Protein AF-A0A7J3NLR1-F1 (afdb_monomer_lite)

pLDDT: mean 76.55, std 23.24, range [31.88, 95.5]

Sequence (141 aa):
MERCCFELVAVQTLITGLRTVYVSLKNKSVSRMPQEDQVKDMPSKVYAPLGTRGREAISIRECLKCGGENSVEVVDVSSNDEVSGENILETIDYMVKCSKCEVKYIVRVRSMYLEDKKEENRLVSTVFIVEDNQEYWLGIL

Radius of gyration: 20.39 Å; chains: 1; bounding box: 74×28×36 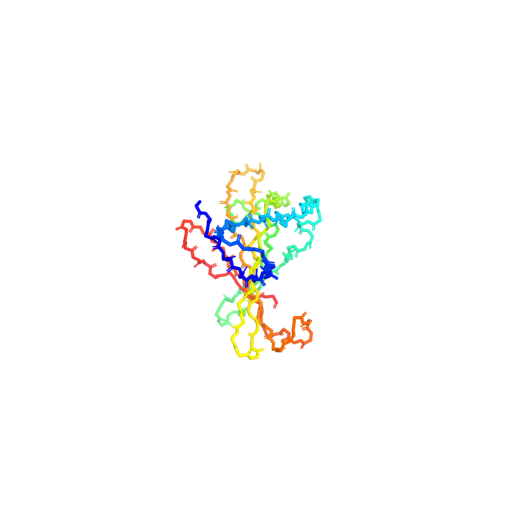Å

Foldseek 3Di:
DDDDDDDDDDDDDDDDDDDDDDDDDDPPDPPPDPQVVVLVVPDQWFWAQPDPVGTDTDGPCADPPPRHHNQKTFPDKDWDWDDDPQKIKIKIWGFIAGNPPRDTKIWIKIWIAGNDPDPVRTPWIWIWIADPNDTHTGHTD

Secondary structure (DSSP, 8-state):
---------------SS-----------------HHHHHHHS-SEEEEE-GGG-EEEEETTS-TTT--TT-EEEEEEEEEEEEETTEEEEEEEEEEEETTT--EEEEEEEEEEESSS-GGGEEEEEEEEEETTEEEEEEE-

Structure (mmCIF, N/CA/C/O backbone):
data_AF-A0A7J3NLR1-F1
#
_entry.id   AF-A0A7J3NLR1-F1
#
loop_
_atom_site.group_PDB
_atom_site.id
_atom_site.type_symbol
_atom_site.label_atom_id
_atom_site.label_alt_id
_atom_site.label_comp_id
_atom_site.label_asym_id
_atom_site.label_entity_id
_atom_site.label_seq_id
_atom_site.pdbx_PDB_ins_code
_atom_site.Cartn_x
_atom_site.Cartn_y
_atom_site.Cartn_z
_atom_site.occupancy
_atom_site.B_iso_or_equiv
_atom_site.auth_seq_id
_atom_site.auth_comp_id
_atom_site.auth_asym_id
_atom_site.auth_atom_id
_atom_site.pdbx_PDB_model_num
ATOM 1 N N . MET A 1 1 ? 13.989 -6.976 14.622 1.00 33.81 1 MET A N 1
ATOM 2 C CA . MET A 1 1 ? 15.076 -7.886 14.195 1.00 33.81 1 MET A CA 1
ATOM 3 C C . MET A 1 1 ? 15.275 -7.644 12.713 1.00 33.81 1 MET A C 1
ATOM 5 O O . MET A 1 1 ? 14.579 -8.244 11.909 1.00 33.81 1 MET A O 1
ATOM 9 N N . GLU A 1 2 ? 16.125 -6.686 12.362 1.00 33.34 2 GLU A N 1
ATOM 10 C CA . GLU A 1 2 ? 16.310 -6.239 10.978 1.00 33.34 2 GLU A CA 1
ATOM 11 C C . GLU A 1 2 ? 17.590 -6.865 10.422 1.00 33.34 2 GLU A C 1
ATOM 13 O O . GLU A 1 2 ? 18.629 -6.876 11.084 1.00 33.34 2 GLU A O 1
ATOM 18 N N . ARG A 1 3 ? 17.487 -7.472 9.236 1.00 36.25 3 ARG A N 1
ATOM 19 C CA . ARG A 1 3 ? 18.615 -8.087 8.534 1.00 36.25 3 ARG A CA 1
ATOM 20 C C . ARG A 1 3 ? 19.313 -7.006 7.710 1.00 36.25 3 ARG A C 1
ATOM 22 O O . ARG A 1 3 ? 18.739 -6.505 6.752 1.00 36.25 3 ARG A O 1
ATOM 29 N N . CYS A 1 4 ? 20.544 -6.665 8.078 1.00 31.88 4 CYS A N 1
ATOM 30 C CA . CYS A 1 4 ? 21.396 -5.763 7.307 1.00 31.88 4 CYS A CA 1
ATOM 31 C C . CYS A 1 4 ? 22.061 -6.516 6.148 1.00 31.88 4 CYS A C 1
ATOM 33 O O . CYS A 1 4 ? 22.758 -7.506 6.373 1.00 31.88 4 CYS A O 1
ATOM 35 N N . CYS A 1 5 ? 21.888 -6.018 4.925 1.00 34.44 5 CYS A N 1
ATOM 36 C CA . CYS A 1 5 ? 22.693 -6.411 3.774 1.00 34.44 5 CYS A CA 1
ATOM 37 C C . CYS A 1 5 ? 23.899 -5.456 3.690 1.00 34.44 5 CYS A C 1
ATOM 39 O O . CYS A 1 5 ? 23.715 -4.240 3.678 1.00 34.44 5 CYS A O 1
ATOM 41 N N . PHE A 1 6 ? 25.125 -5.987 3.705 1.00 34.88 6 PHE A N 1
ATOM 42 C CA . PHE A 1 6 ? 26.368 -5.205 3.674 1.00 34.88 6 PHE A CA 1
ATOM 43 C C . PHE A 1 6 ? 27.065 -5.386 2.323 1.00 34.88 6 PHE A C 1
ATOM 45 O O . PHE A 1 6 ? 27.326 -6.520 1.928 1.00 34.88 6 PHE A O 1
ATOM 52 N N . GLU A 1 7 ? 27.433 -4.291 1.655 1.00 37.00 7 GLU A N 1
ATOM 53 C CA . GLU A 1 7 ? 28.405 -4.324 0.555 1.00 37.00 7 GLU A CA 1
ATOM 54 C C . GLU A 1 7 ? 29.815 -3.984 1.065 1.00 37.00 7 GLU A C 1
ATOM 56 O O . GLU A 1 7 ? 30.014 -3.050 1.846 1.00 37.00 7 GLU A O 1
ATOM 61 N N . LEU A 1 8 ? 30.796 -4.781 0.631 1.00 34.69 8 LEU A N 1
ATOM 62 C CA . LEU A 1 8 ? 32.205 -4.718 1.023 1.00 34.69 8 LEU A CA 1
ATOM 63 C C . LEU A 1 8 ? 33.000 -3.877 0.020 1.00 34.69 8 LEU A C 1
ATOM 65 O O . LEU A 1 8 ? 33.112 -4.252 -1.143 1.00 34.69 8 LEU A O 1
ATOM 69 N N . VAL A 1 9 ? 33.654 -2.809 0.482 1.00 39.31 9 VAL A N 1
ATOM 70 C CA . VAL A 1 9 ? 34.701 -2.128 -0.297 1.00 39.31 9 VAL A CA 1
ATOM 71 C C . VAL A 1 9 ? 36.014 -2.176 0.479 1.00 39.31 9 VAL A C 1
ATOM 73 O O . VAL A 1 9 ? 36.113 -1.670 1.597 1.00 39.31 9 VAL A O 1
ATOM 76 N N . ALA A 1 10 ? 37.027 -2.814 -0.111 1.00 32.69 10 ALA A N 1
ATOM 77 C CA . ALA A 1 10 ? 38.359 -2.943 0.467 1.00 32.69 10 ALA A CA 1
ATOM 78 C C . ALA A 1 10 ? 39.220 -1.718 0.120 1.00 32.69 10 ALA A C 1
ATOM 80 O O . ALA A 1 10 ? 39.431 -1.413 -1.051 1.00 32.69 10 ALA A O 1
ATOM 81 N N . VAL A 1 11 ? 39.759 -1.044 1.139 1.00 37.91 11 VAL A N 1
ATOM 82 C CA . VAL A 1 11 ? 40.788 -0.005 0.980 1.00 37.91 11 VAL A CA 1
ATOM 83 C C . VAL A 1 11 ? 42.116 -0.568 1.477 1.00 37.91 11 VAL A C 1
ATOM 85 O O . VAL A 1 11 ? 42.194 -1.127 2.571 1.00 37.91 11 VAL A O 1
ATOM 88 N N . GLN A 1 12 ? 43.156 -0.454 0.654 1.00 36.34 12 GLN A N 1
ATOM 89 C CA . GLN A 1 12 ? 44.449 -1.094 0.868 1.00 36.34 12 GLN A CA 1
ATOM 90 C C . GLN A 1 12 ? 45.533 -0.029 1.071 1.00 36.34 12 GLN A C 1
ATOM 92 O O . GLN A 1 12 ? 45.810 0.746 0.160 1.00 36.34 12 GLN A O 1
ATOM 97 N N . THR A 1 13 ? 46.187 -0.031 2.237 1.00 35.84 13 THR A N 1
ATOM 98 C CA . THR A 1 13 ? 47.422 0.738 2.462 1.00 35.84 13 THR A CA 1
ATOM 99 C C . THR A 1 13 ? 48.468 -0.143 3.146 1.00 35.84 13 THR A C 1
ATOM 101 O O . THR A 1 13 ? 48.202 -0.783 4.163 1.00 35.84 13 THR A O 1
ATOM 104 N N . LEU A 1 14 ? 49.655 -0.207 2.537 1.00 40.94 14 LEU A N 1
ATOM 105 C CA . LEU A 1 14 ? 50.824 -0.991 2.939 1.00 40.94 14 LEU A CA 1
ATOM 106 C C . LEU A 1 14 ? 51.675 -0.219 3.951 1.00 40.94 14 LEU A C 1
ATOM 108 O O . LEU A 1 14 ? 52.371 0.704 3.545 1.00 40.94 14 LEU A O 1
ATOM 112 N N . ILE A 1 15 ? 51.694 -0.644 5.218 1.00 39.34 15 ILE A N 1
ATOM 113 C CA . ILE A 1 15 ? 52.833 -0.447 6.129 1.00 39.34 15 ILE A CA 1
ATOM 114 C C . ILE A 1 15 ? 52.983 -1.720 6.981 1.00 39.34 15 ILE A C 1
ATOM 116 O O . ILE A 1 15 ? 52.012 -2.365 7.371 1.00 39.34 15 ILE A O 1
ATOM 120 N N . THR A 1 16 ? 54.235 -2.121 7.155 1.00 43.91 16 THR A N 1
ATOM 121 C CA . THR A 1 16 ? 54.773 -3.347 7.750 1.00 43.91 16 THR A CA 1
ATOM 122 C C . THR A 1 16 ? 54.063 -3.863 9.010 1.00 43.91 16 THR A C 1
ATOM 124 O O . THR A 1 16 ? 54.028 -3.188 10.032 1.00 43.91 16 THR A O 1
ATOM 127 N N . GLY A 1 17 ? 53.632 -5.129 8.963 1.00 50.28 17 GLY A N 1
ATOM 128 C CA . GLY A 1 17 ? 53.773 -6.041 10.103 1.00 50.28 17 GLY A CA 1
ATOM 129 C C . GLY A 1 17 ? 52.799 -5.916 11.277 1.00 50.28 17 GLY A C 1
ATOM 130 O O . GLY A 1 17 ? 53.253 -6.049 12.399 1.00 50.28 17 GLY A O 1
ATOM 131 N N . LEU A 1 18 ? 51.502 -5.692 11.048 1.00 39.47 18 LEU A N 1
ATOM 132 C CA . LEU A 1 18 ? 50.363 -6.129 11.890 1.00 39.47 18 LEU A CA 1
ATOM 133 C C . LEU A 1 18 ? 49.093 -5.542 11.256 1.00 39.47 18 LEU A C 1
ATOM 135 O O . LEU A 1 18 ? 48.858 -4.337 11.305 1.00 39.47 18 LEU A O 1
ATOM 139 N N . ARG A 1 19 ? 48.301 -6.374 10.566 1.00 32.34 19 ARG A N 1
ATOM 140 C CA . ARG A 1 19 ? 47.090 -5.920 9.863 1.00 32.34 19 ARG A CA 1
ATOM 141 C C . ARG A 1 19 ? 45.935 -5.768 10.849 1.00 32.34 19 ARG A C 1
ATOM 143 O O . ARG A 1 19 ? 45.156 -6.697 11.034 1.00 32.34 19 ARG A O 1
ATOM 150 N N . THR A 1 20 ? 45.799 -4.588 11.438 1.00 37.38 20 THR A N 1
ATOM 151 C CA . THR A 1 20 ? 44.558 -4.182 12.104 1.00 37.38 20 THR A CA 1
ATOM 152 C C . THR A 1 20 ? 43.655 -3.523 11.063 1.00 37.38 20 THR A C 1
ATOM 154 O O . THR A 1 20 ? 43.941 -2.426 10.589 1.00 37.38 20 THR A O 1
ATOM 157 N N . VAL A 1 21 ? 42.588 -4.215 10.657 1.00 34.44 21 VAL A N 1
ATOM 158 C CA . VAL A 1 21 ? 41.570 -3.675 9.744 1.00 34.44 21 VAL A CA 1
ATOM 159 C C . VAL A 1 21 ? 40.550 -2.906 10.579 1.00 34.44 21 VAL A C 1
ATOM 161 O O . VAL A 1 21 ? 39.801 -3.503 11.347 1.00 34.44 21 VAL A O 1
ATOM 164 N N . TYR A 1 22 ? 40.516 -1.582 10.437 1.00 38.91 22 TYR A N 1
ATOM 165 C CA . TYR A 1 22 ? 39.450 -0.755 10.999 1.00 38.91 22 TYR A CA 1
ATOM 166 C C . TYR A 1 22 ? 38.319 -0.629 9.975 1.00 38.91 22 TYR A C 1
ATOM 168 O O . TYR A 1 22 ? 38.490 -0.019 8.921 1.00 38.91 22 TYR A O 1
ATOM 176 N N . VAL A 1 23 ? 37.156 -1.206 10.284 1.00 32.69 23 VAL A N 1
ATOM 177 C CA . VAL A 1 23 ? 35.925 -1.010 9.507 1.00 32.69 23 VAL A CA 1
ATOM 178 C C . VAL A 1 23 ? 35.248 0.256 10.026 1.00 32.69 23 VAL A C 1
ATOM 180 O O . VAL A 1 23 ? 34.741 0.289 11.144 1.00 32.69 23 VAL A O 1
ATOM 183 N N . SER A 1 24 ? 35.269 1.322 9.228 1.00 33.41 24 SER A N 1
ATOM 184 C CA . SER A 1 24 ? 34.529 2.548 9.528 1.00 33.41 24 SER A CA 1
ATOM 185 C C . SER A 1 24 ? 33.108 2.413 8.979 1.00 33.41 24 SER A C 1
ATOM 187 O O . SER A 1 24 ? 32.879 2.546 7.779 1.00 33.41 24 SER A O 1
ATOM 189 N N . LEU A 1 25 ? 32.152 2.109 9.858 1.00 35.81 25 LEU A N 1
ATOM 190 C CA . LEU A 1 25 ? 30.727 2.101 9.532 1.00 35.81 25 LEU A CA 1
ATOM 191 C C . LEU A 1 25 ? 30.233 3.552 9.475 1.00 35.81 25 LEU A C 1
ATOM 193 O O . LEU A 1 25 ? 29.986 4.177 10.505 1.00 35.81 25 LEU A O 1
ATOM 197 N N . LYS A 1 26 ? 30.107 4.115 8.270 1.00 34.81 26 LYS A N 1
ATOM 198 C CA . LYS A 1 26 ? 29.356 5.360 8.086 1.00 34.81 26 LYS A CA 1
ATOM 199 C C . LYS A 1 26 ? 27.871 5.016 8.022 1.00 34.81 26 LYS A C 1
ATOM 201 O O . LYS A 1 26 ? 27.415 4.425 7.048 1.00 34.81 26 LYS A O 1
ATOM 206 N N . ASN A 1 27 ? 27.122 5.406 9.052 1.00 36.66 27 ASN A N 1
ATOM 207 C CA . ASN A 1 27 ? 25.663 5.360 9.031 1.00 36.66 27 ASN A CA 1
ATOM 208 C C . ASN A 1 27 ? 25.158 6.258 7.894 1.00 36.66 27 ASN A C 1
ATOM 210 O O . ASN A 1 27 ? 25.301 7.480 7.958 1.00 36.66 27 ASN A O 1
ATOM 214 N N . LYS A 1 28 ? 24.566 5.661 6.855 1.00 35.12 28 LYS A N 1
ATOM 215 C CA . LYS A 1 28 ? 23.754 6.399 5.886 1.00 35.12 28 LYS A CA 1
ATOM 216 C C . LYS A 1 28 ? 22.493 6.823 6.633 1.00 35.12 28 LYS A C 1
ATOM 218 O O . LYS A 1 28 ? 21.655 5.994 6.971 1.00 35.12 28 LYS A O 1
ATOM 223 N N . SER A 1 29 ? 22.415 8.098 6.989 1.00 36.94 29 SER A N 1
ATOM 224 C CA . SER A 1 29 ? 21.238 8.677 7.624 1.00 36.94 29 SER A CA 1
ATOM 225 C C . SER A 1 29 ? 20.052 8.529 6.676 1.00 36.94 29 SER A C 1
ATOM 227 O O . SER A 1 29 ? 20.000 9.204 5.648 1.00 36.94 29 SER A O 1
ATOM 229 N N . VAL A 1 30 ? 19.119 7.643 7.021 1.00 42.75 30 VAL A N 1
ATOM 230 C CA . VAL A 1 30 ? 17.762 7.649 6.474 1.00 42.75 30 VAL A CA 1
ATOM 231 C C . VAL A 1 30 ? 17.168 8.997 6.868 1.00 42.75 30 VAL A C 1
ATOM 233 O O . VAL A 1 30 ? 16.886 9.250 8.041 1.00 42.75 30 VAL A O 1
ATOM 236 N N . SER A 1 31 ? 17.091 9.919 5.912 1.00 37.34 31 SER A N 1
ATOM 237 C CA . SER A 1 31 ? 16.440 11.206 6.110 1.00 37.34 31 SER A CA 1
ATOM 238 C C . SER A 1 31 ? 14.961 10.936 6.361 1.00 37.34 31 SER A C 1
ATOM 240 O O . SER A 1 31 ? 14.240 10.568 5.438 1.00 37.34 31 SER A O 1
ATOM 242 N N . ARG A 1 32 ? 14.518 11.081 7.615 1.00 41.25 32 ARG A N 1
ATOM 243 C CA . ARG A 1 32 ? 13.093 11.054 7.961 1.00 41.25 32 ARG A CA 1
ATOM 244 C C . ARG A 1 32 ? 12.409 12.187 7.196 1.00 41.25 32 ARG A C 1
ATOM 246 O O . ARG A 1 32 ? 12.626 13.354 7.521 1.00 41.25 32 ARG A O 1
ATOM 253 N N . MET A 1 33 ? 11.641 11.845 6.164 1.00 41.97 33 MET A N 1
ATOM 254 C CA . MET A 1 33 ? 10.762 12.797 5.485 1.00 41.97 33 MET A CA 1
ATOM 255 C C . MET A 1 33 ? 9.676 13.273 6.470 1.00 41.97 33 MET A C 1
ATOM 257 O O . MET A 1 33 ? 9.252 12.484 7.320 1.00 41.97 33 MET A O 1
ATOM 261 N N . PRO A 1 34 ? 9.215 14.532 6.405 1.00 47.75 34 PRO A N 1
ATOM 262 C CA . PRO A 1 34 ? 8.106 15.015 7.232 1.00 47.75 34 PRO A CA 1
ATOM 263 C C . PRO A 1 34 ? 6.837 14.163 7.033 1.00 47.75 34 PRO A C 1
ATOM 265 O O . PRO A 1 34 ? 6.496 13.812 5.906 1.00 47.75 34 PRO A O 1
ATOM 268 N N . GLN A 1 35 ? 6.135 13.818 8.119 1.00 51.97 35 GLN A N 1
ATOM 269 C CA . GLN A 1 35 ? 5.010 12.861 8.110 1.00 51.97 35 GLN A CA 1
ATOM 270 C C . GLN A 1 35 ? 3.816 13.288 7.230 1.00 51.97 35 GLN A C 1
ATOM 272 O O . GLN A 1 35 ? 3.155 12.428 6.653 1.00 51.97 35 GLN A O 1
ATOM 277 N N . GLU A 1 36 ? 3.553 14.592 7.075 1.00 50.69 36 GLU A N 1
ATOM 278 C CA . GLU A 1 36 ? 2.449 15.092 6.231 1.00 50.69 36 GLU A CA 1
ATOM 279 C C . GLU A 1 36 ? 2.656 14.850 4.729 1.00 50.69 36 GLU A C 1
ATOM 281 O O . GLU A 1 36 ? 1.681 14.760 3.979 1.00 50.69 36 GLU A O 1
ATOM 286 N N . ASP A 1 37 ? 3.904 14.731 4.274 1.00 58.47 37 ASP A N 1
ATOM 287 C CA . ASP A 1 37 ? 4.200 14.505 2.858 1.00 58.47 37 ASP A CA 1
ATOM 288 C C . ASP A 1 37 ? 4.127 13.014 2.497 1.00 58.47 37 ASP A C 1
ATOM 290 O O . ASP A 1 37 ? 3.683 12.662 1.408 1.00 58.47 37 ASP A O 1
ATOM 294 N N . GLN A 1 38 ? 4.396 12.120 3.453 1.00 63.12 38 GLN A N 1
ATOM 295 C CA . GLN A 1 38 ? 4.371 10.669 3.225 1.00 63.12 38 GLN A CA 1
ATOM 296 C C . GLN A 1 38 ? 2.959 10.119 2.946 1.00 63.12 38 GLN A C 1
ATOM 298 O O . GLN A 1 38 ? 2.801 9.159 2.193 1.00 63.12 38 GLN A O 1
ATOM 303 N N . VAL A 1 39 ? 1.909 10.738 3.503 1.00 65.69 39 VAL A N 1
ATOM 304 C CA . VAL A 1 39 ? 0.509 10.371 3.201 1.00 65.69 39 VAL A CA 1
ATOM 305 C C . VAL A 1 39 ? 0.109 10.799 1.783 1.00 65.69 39 VAL A C 1
ATOM 307 O O . VAL A 1 39 ? -0.715 10.138 1.146 1.00 65.69 39 VAL A O 1
ATOM 310 N N . LYS A 1 40 ? 0.678 11.898 1.266 1.00 70.69 40 LYS A N 1
ATOM 311 C CA . LYS A 1 40 ? 0.397 12.370 -0.101 1.00 70.69 40 LYS A CA 1
ATOM 312 C C . LYS A 1 40 ? 0.973 11.423 -1.145 1.00 70.69 40 LYS A C 1
ATOM 314 O O . LYS A 1 40 ? 0.307 11.200 -2.155 1.00 70.69 40 LYS A O 1
ATOM 319 N N . ASP A 1 41 ? 2.138 10.853 -0.853 1.00 78.75 41 ASP A N 1
ATOM 320 C CA . ASP A 1 41 ? 2.829 9.897 -1.719 1.00 78.75 41 ASP A CA 1
ATOM 321 C C . ASP A 1 41 ? 2.164 8.513 -1.711 1.00 78.75 41 ASP A C 1
ATOM 323 O O . ASP A 1 41 ? 2.302 7.750 -2.667 1.00 78.75 41 ASP A O 1
ATOM 327 N N . MET A 1 42 ? 1.388 8.188 -0.668 1.00 83.00 42 MET A N 1
ATOM 328 C CA . MET A 1 42 ? 0.564 6.982 -0.661 1.00 83.00 42 MET A CA 1
ATOM 329 C C . MET A 1 42 ? -0.567 7.110 -1.701 1.00 83.00 42 MET A C 1
ATOM 331 O O . MET A 1 42 ? -1.261 8.143 -1.739 1.00 83.00 42 MET A O 1
ATOM 335 N N . PRO A 1 43 ? -0.822 6.063 -2.513 1.00 83.19 43 PRO A N 1
ATOM 336 C CA . PRO A 1 43 ? -1.897 6.097 -3.493 1.00 83.19 43 PRO A CA 1
ATOM 337 C C . PRO A 1 43 ? -3.232 6.429 -2.826 1.00 83.19 43 PRO A C 1
ATOM 339 O O . PRO A 1 43 ? -3.502 6.033 -1.696 1.00 83.19 43 PRO A O 1
ATOM 342 N N . SER A 1 44 ? -4.086 7.190 -3.503 1.00 85.25 44 SER A N 1
ATOM 343 C CA . SER A 1 44 ? -5.392 7.547 -2.939 1.00 85.25 44 SER A CA 1
ATOM 344 C C . SER A 1 44 ? -6.404 6.417 -3.092 1.00 85.25 44 SER A C 1
ATOM 346 O O . SER A 1 44 ? -7.174 6.145 -2.173 1.00 85.25 44 SER A O 1
ATOM 348 N N . LYS A 1 45 ? -6.386 5.750 -4.248 1.00 88.38 45 LYS A N 1
ATOM 349 C CA . LYS A 1 45 ? -7.327 4.699 -4.623 1.00 88.38 45 LYS A CA 1
ATOM 350 C C . LYS A 1 45 ? -6.591 3.494 -5.178 1.00 88.38 45 LYS A C 1
ATOM 352 O O . LYS A 1 45 ? -5.573 3.646 -5.843 1.00 88.38 45 LYS A O 1
ATOM 357 N N . VAL A 1 46 ? -7.166 2.325 -4.949 1.00 90.81 46 VAL A N 1
ATOM 358 C CA . VAL A 1 46 ? -6.770 1.057 -5.564 1.00 90.81 46 VAL A CA 1
ATOM 359 C C . VAL A 1 46 ? -7.983 0.423 -6.224 1.00 90.81 46 VAL A C 1
ATOM 361 O O . VAL A 1 46 ? -9.110 0.617 -5.769 1.00 90.81 46 VAL A O 1
ATOM 364 N N . TYR A 1 47 ? -7.762 -0.342 -7.287 1.00 90.88 47 TYR A N 1
ATOM 365 C CA . TYR A 1 47 ? -8.832 -1.035 -7.994 1.00 90.88 47 TYR A CA 1
ATOM 366 C C . TYR A 1 47 ? -8.810 -2.526 -7.666 1.00 90.88 47 TYR A C 1
ATOM 368 O O . TYR A 1 47 ? -7.951 -3.266 -8.155 1.00 90.88 47 TYR A O 1
ATOM 376 N N . ALA A 1 48 ? -9.772 -2.960 -6.854 1.00 88.00 48 ALA A N 1
ATOM 377 C CA . ALA A 1 48 ? -9.985 -4.361 -6.509 1.00 88.00 48 ALA A CA 1
ATOM 378 C C . ALA A 1 48 ? -10.895 -5.025 -7.556 1.00 88.00 48 ALA A C 1
ATOM 380 O O . ALA A 1 48 ? -11.909 -4.434 -7.942 1.00 88.00 48 ALA A O 1
ATOM 381 N N . PRO A 1 49 ? -10.595 -6.234 -8.058 1.00 85.06 49 PRO A N 1
ATOM 382 C CA . PRO A 1 49 ? -11.503 -6.920 -8.964 1.00 85.06 49 PRO A CA 1
ATOM 383 C C . PRO A 1 49 ? -12.703 -7.493 -8.207 1.00 85.06 49 PRO A C 1
ATOM 385 O O . PRO A 1 49 ? -12.574 -8.100 -7.148 1.00 85.06 49 PRO A O 1
ATOM 388 N N . LEU A 1 50 ? -13.872 -7.407 -8.833 1.00 85.12 50 LEU A N 1
ATOM 389 C CA . LEU A 1 50 ? -15.113 -8.034 -8.377 1.00 85.12 50 LEU A CA 1
ATOM 390 C C . LEU A 1 50 ? -15.528 -9.187 -9.309 1.00 85.12 50 LEU A C 1
ATOM 392 O O . LEU A 1 50 ? -16.712 -9.411 -9.580 1.00 85.12 50 LEU A O 1
ATOM 396 N N . GLY A 1 51 ? -14.545 -9.905 -9.861 1.00 83.06 51 GLY A N 1
ATOM 397 C CA . GLY A 1 51 ? -14.767 -10.956 -10.856 1.00 83.06 51 GLY A CA 1
ATOM 398 C C . GLY A 1 51 ? -15.384 -10.401 -12.145 1.00 83.06 51 GLY A C 1
ATOM 399 O O . GLY A 1 51 ? -14.866 -9.457 -12.736 1.00 83.06 51 GLY A O 1
ATOM 400 N N . THR A 1 52 ? -16.513 -10.966 -12.583 1.00 89.12 52 THR A N 1
ATOM 401 C CA . THR A 1 52 ? -17.223 -10.524 -13.801 1.00 89.12 52 THR A CA 1
ATOM 402 C C . THR A 1 52 ? -17.954 -9.192 -13.641 1.00 89.12 52 THR A C 1
ATOM 404 O O . THR A 1 52 ? -18.388 -8.615 -14.634 1.00 89.12 52 THR A O 1
ATOM 407 N N . ARG A 1 53 ? -18.085 -8.679 -12.409 1.00 86.81 53 ARG A N 1
ATOM 408 C CA . ARG A 1 53 ? -18.757 -7.402 -12.119 1.00 86.81 53 ARG A CA 1
ATOM 409 C C . ARG A 1 53 ? -17.860 -6.182 -12.346 1.00 86.81 53 ARG A C 1
ATOM 411 O O . ARG A 1 53 ? -18.308 -5.060 -12.141 1.00 86.81 53 ARG A O 1
ATOM 418 N N . GLY A 1 54 ? -16.616 -6.393 -12.778 1.00 88.56 54 GLY A N 1
ATOM 419 C CA . GLY A 1 54 ? -15.660 -5.329 -13.066 1.00 88.56 54 GLY A CA 1
ATOM 420 C C . GLY A 1 54 ? -14.700 -5.081 -11.906 1.00 88.56 54 GLY A C 1
ATOM 421 O O . GLY A 1 54 ? -14.186 -6.025 -11.305 1.00 88.56 54 GLY A O 1
ATOM 422 N N . ARG A 1 55 ? -14.414 -3.808 -11.630 1.00 88.88 55 ARG A N 1
ATOM 423 C CA . ARG A 1 55 ? -13.485 -3.370 -10.581 1.00 88.88 55 ARG A CA 1
ATOM 424 C C . ARG A 1 55 ? -14.155 -2.327 -9.699 1.00 88.88 55 ARG A C 1
ATOM 426 O O . ARG A 1 55 ? -14.900 -1.492 -10.206 1.00 88.88 55 ARG A O 1
ATOM 433 N N . GLU A 1 56 ? -13.852 -2.360 -8.412 1.00 88.88 56 GLU A N 1
ATOM 434 C CA . GLU A 1 56 ? -14.293 -1.364 -7.441 1.00 88.88 56 GLU A CA 1
ATOM 435 C C . GLU A 1 56 ? -13.103 -0.533 -6.971 1.00 88.88 56 GLU A C 1
ATOM 437 O O . GLU A 1 56 ? -12.018 -1.061 -6.719 1.00 88.88 56 GLU A O 1
ATOM 442 N N . ALA A 1 57 ? -13.307 0.781 -6.900 1.00 90.12 57 ALA A N 1
ATOM 443 C CA . ALA A 1 57 ? -12.310 1.699 -6.383 1.00 90.12 57 ALA A CA 1
ATOM 444 C C . ALA A 1 57 ? -12.411 1.744 -4.855 1.00 90.12 57 ALA A C 1
ATOM 446 O O . ALA A 1 57 ? -13.428 2.172 -4.316 1.00 90.12 57 ALA A O 1
ATOM 447 N N . ILE A 1 58 ? -11.339 1.348 -4.175 1.00 88.69 58 ILE A N 1
ATOM 448 C CA . ILE A 1 58 ? -11.224 1.372 -2.717 1.00 88.69 58 ILE A CA 1
ATOM 449 C C . ILE A 1 58 ? -10.270 2.499 -2.330 1.00 88.69 58 ILE A C 1
ATOM 451 O O . ILE A 1 58 ? -9.178 2.618 -2.888 1.00 88.69 58 ILE A O 1
ATOM 455 N N . SER A 1 59 ? -10.675 3.333 -1.376 1.00 89.25 59 SER A N 1
ATOM 456 C CA . SER A 1 59 ? -9.834 4.391 -0.817 1.00 89.25 59 SER A CA 1
ATOM 457 C C . SER A 1 59 ? -8.910 3.804 0.248 1.00 89.25 59 SER A C 1
ATOM 459 O O . SER A 1 59 ? -9.368 3.369 1.300 1.00 89.25 59 SER A O 1
ATOM 461 N N . ILE A 1 60 ? -7.598 3.786 -0.001 1.00 87.62 60 ILE A N 1
ATOM 462 C CA . ILE A 1 60 ? -6.623 3.267 0.982 1.00 87.62 60 ILE A CA 1
ATOM 463 C C . ILE A 1 60 ? -6.164 4.331 1.987 1.00 87.62 60 ILE A C 1
ATOM 465 O O . ILE A 1 60 ? -5.442 4.023 2.932 1.00 87.62 60 ILE A O 1
ATOM 469 N N . ARG A 1 61 ? -6.616 5.580 1.808 1.00 86.88 61 ARG A N 1
ATOM 470 C CA . ARG A 1 61 ? -6.483 6.672 2.790 1.00 86.88 61 ARG A CA 1
ATOM 471 C C . ARG A 1 61 ? -7.554 6.608 3.887 1.00 86.88 61 ARG A C 1
ATOM 473 O O . ARG A 1 61 ? -7.511 7.374 4.848 1.00 86.88 61 ARG A O 1
ATOM 480 N N . GLU A 1 62 ? -8.509 5.694 3.751 1.00 89.25 62 GLU A N 1
ATOM 481 C CA . GLU A 1 62 ? -9.530 5.393 4.749 1.00 89.25 62 GLU A CA 1
ATOM 482 C C . GLU A 1 62 ? -9.144 4.143 5.532 1.00 89.25 62 GLU A C 1
ATOM 484 O O . GLU A 1 62 ? -8.448 3.254 5.034 1.00 89.25 62 GLU A O 1
ATOM 489 N N . CYS A 1 63 ? -9.582 4.063 6.790 1.00 89.88 63 CYS A N 1
ATOM 490 C CA . CYS A 1 63 ? -9.250 2.902 7.601 1.00 89.88 63 CYS A CA 1
ATOM 491 C C . CYS A 1 63 ? -10.003 1.673 7.086 1.00 89.88 63 CYS A C 1
ATOM 493 O O . CYS A 1 63 ? -11.222 1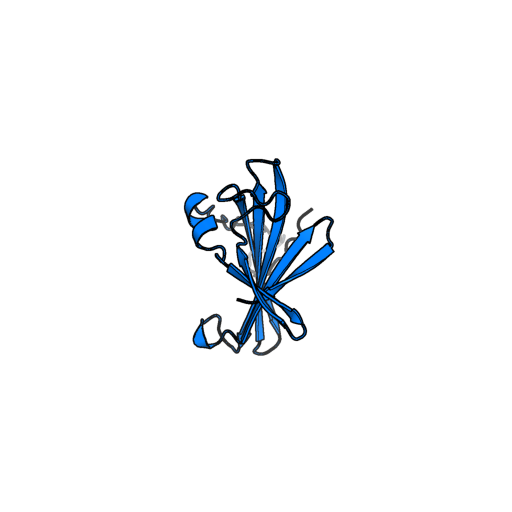.587 7.220 1.00 89.88 63 CYS A O 1
ATOM 495 N N . LEU A 1 64 ? -9.264 0.676 6.604 1.00 87.25 64 LEU A N 1
ATOM 496 C CA . LEU A 1 64 ? -9.824 -0.545 6.011 1.00 87.25 64 LEU A CA 1
ATOM 497 C C . LEU A 1 64 ? -10.533 -1.457 7.030 1.00 87.25 64 LEU A C 1
ATOM 499 O O . LEU A 1 64 ? -11.182 -2.425 6.648 1.00 87.25 64 LEU A O 1
ATOM 503 N N . LYS A 1 65 ? -10.424 -1.157 8.333 1.00 88.38 65 LYS A N 1
ATOM 504 C CA . LYS A 1 65 ? -11.090 -1.906 9.412 1.00 88.38 65 LYS A CA 1
ATOM 505 C C . LYS A 1 65 ? -12.375 -1.260 9.906 1.00 88.38 65 LYS A C 1
ATOM 507 O O . LYS A 1 65 ? -13.346 -1.967 10.141 1.00 88.38 65 LYS A O 1
ATOM 512 N N . CYS A 1 66 ? -12.378 0.058 10.107 1.00 90.12 66 CYS A N 1
ATOM 513 C CA . CYS A 1 66 ? -13.532 0.766 10.672 1.00 90.12 66 CYS A CA 1
ATOM 514 C C . CYS A 1 66 ? -14.243 1.699 9.683 1.00 90.12 66 CYS A C 1
ATOM 516 O O . CYS A 1 66 ? -15.215 2.340 10.072 1.00 90.12 66 CYS A O 1
ATOM 518 N N . GLY A 1 67 ? -13.763 1.816 8.440 1.00 86.62 67 GLY A N 1
ATOM 519 C CA . GLY A 1 67 ? -14.313 2.737 7.436 1.00 86.62 67 GLY A CA 1
ATOM 520 C C . GLY A 1 67 ? -14.112 4.211 7.793 1.00 86.62 67 GLY A C 1
ATOM 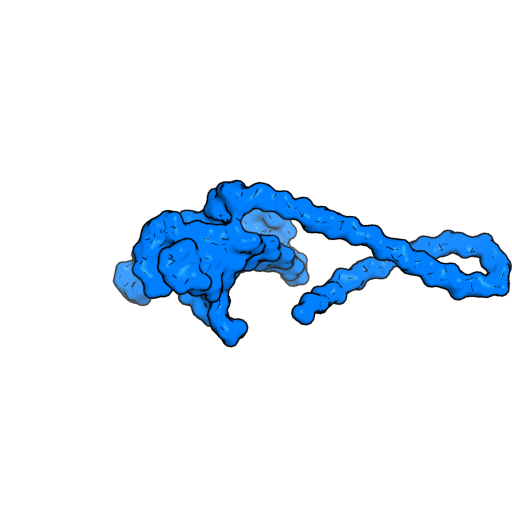521 O O . GLY A 1 67 ? -14.819 5.086 7.306 1.00 86.62 67 GLY A O 1
ATOM 522 N N . GLY A 1 68 ? -13.191 4.509 8.712 1.00 86.88 68 GLY A N 1
ATOM 523 C CA . GLY A 1 68 ? -12.948 5.867 9.164 1.00 86.88 68 GLY A CA 1
ATOM 524 C C . GLY A 1 68 ? -12.329 6.725 8.063 1.00 86.88 68 GLY A C 1
ATOM 525 O O . GLY A 1 68 ? -11.135 6.600 7.781 1.00 86.88 68 GLY A O 1
ATOM 526 N N . GLU A 1 69 ? -13.103 7.660 7.521 1.00 84.44 69 GLU A N 1
ATOM 527 C CA . GLU A 1 69 ? -12.577 8.672 6.602 1.00 84.44 69 GLU A CA 1
ATOM 528 C C . GLU A 1 69 ? -11.521 9.558 7.268 1.00 84.44 69 GLU A C 1
ATOM 530 O O . GLU A 1 69 ? -11.669 9.907 8.448 1.00 84.44 69 GLU A O 1
ATOM 535 N N . ASN A 1 70 ? -10.465 9.887 6.506 1.00 80.12 70 ASN A N 1
ATOM 536 C CA . ASN A 1 70 ? -9.336 10.748 6.893 1.00 80.12 70 ASN A CA 1
ATOM 537 C C . ASN A 1 70 ? -8.733 10.414 8.266 1.00 80.12 70 ASN A C 1
ATOM 539 O O . ASN A 1 70 ? -8.281 11.294 8.992 1.00 80.12 70 ASN A O 1
ATOM 543 N N . SER A 1 71 ? -8.784 9.139 8.651 1.00 85.19 71 SER A N 1
ATOM 544 C CA . SER A 1 71 ? -8.314 8.675 9.959 1.00 85.19 71 SER A CA 1
ATOM 545 C C . SER A 1 71 ? -7.013 7.891 9.887 1.00 85.19 71 SER A C 1
ATOM 547 O O . SER A 1 71 ? -6.534 7.432 10.915 1.00 85.19 71 SER A O 1
ATOM 549 N N . VAL A 1 72 ? -6.449 7.711 8.693 1.00 89.56 72 VAL A N 1
ATOM 550 C CA . VAL A 1 72 ? -5.218 6.950 8.488 1.00 89.56 72 VAL A CA 1
ATOM 551 C C . VAL A 1 72 ? -4.032 7.901 8.433 1.00 89.56 72 VAL A C 1
ATOM 553 O O . VAL A 1 72 ? -4.002 8.821 7.620 1.00 89.56 72 VAL A O 1
ATOM 556 N N . GLU A 1 73 ? -3.043 7.641 9.277 1.00 90.81 73 GLU A N 1
ATOM 557 C CA . GLU A 1 73 ? -1.781 8.371 9.336 1.00 90.81 73 GLU A CA 1
ATOM 558 C C . GLU A 1 73 ? -0.628 7.421 8.997 1.00 90.81 73 GLU A C 1
ATOM 560 O O . GLU A 1 73 ? -0.584 6.289 9.490 1.00 90.81 73 GLU A O 1
ATOM 565 N N . VAL A 1 74 ? 0.314 7.872 8.163 1.00 90.88 74 VAL A N 1
ATOM 566 C CA . VAL A 1 74 ? 1.540 7.122 7.861 1.00 90.88 74 VAL A CA 1
ATOM 567 C C . VAL A 1 74 ? 2.536 7.350 8.995 1.00 90.88 74 VAL A C 1
ATOM 569 O O . VAL A 1 74 ? 2.962 8.472 9.266 1.00 90.88 74 VAL A O 1
ATOM 572 N N . VAL A 1 75 ? 2.879 6.268 9.687 1.00 92.12 75 VAL A N 1
ATOM 573 C CA . VAL A 1 75 ? 3.796 6.266 10.830 1.00 92.12 75 VAL A CA 1
ATOM 574 C C . VAL A 1 75 ? 5.236 6.085 10.370 1.00 92.12 75 VAL A C 1
ATOM 576 O O . VAL A 1 75 ? 6.133 6.708 10.936 1.00 92.12 75 VAL A O 1
ATOM 579 N N . ASP A 1 76 ? 5.445 5.226 9.374 1.00 91.50 76 ASP A N 1
ATOM 580 C CA . ASP A 1 76 ? 6.759 4.902 8.832 1.00 91.50 76 ASP A CA 1
ATOM 581 C C . ASP A 1 76 ? 6.652 4.468 7.368 1.00 91.50 76 ASP A C 1
ATOM 583 O O . ASP A 1 76 ? 5.616 3.943 6.944 1.00 91.50 76 ASP A O 1
ATOM 587 N N . VAL A 1 77 ? 7.731 4.669 6.616 1.00 93.00 77 VAL A N 1
ATOM 588 C CA . VAL A 1 77 ? 7.854 4.233 5.224 1.00 93.00 77 VAL A CA 1
ATOM 589 C C . VAL A 1 77 ? 9.192 3.544 5.042 1.00 93.00 77 VAL A C 1
ATOM 591 O O . VAL A 1 77 ? 10.246 4.117 5.319 1.00 93.00 77 VAL A O 1
ATOM 594 N N . SER A 1 78 ? 9.150 2.326 4.512 1.00 92.62 78 SER A N 1
ATOM 595 C CA . SER A 1 78 ? 10.346 1.609 4.081 1.00 92.62 78 SER A CA 1
ATOM 596 C C . SER A 1 78 ? 10.244 1.259 2.604 1.00 92.62 78 SER A C 1
ATOM 598 O O . SER A 1 78 ? 9.154 1.037 2.082 1.00 92.62 78 SER A O 1
ATOM 600 N N . SER A 1 79 ? 11.380 1.255 1.915 1.00 92.94 79 SER A N 1
ATOM 601 C CA . SER A 1 79 ? 11.463 0.878 0.507 1.00 92.94 79 SER A CA 1
ATOM 602 C C . SER A 1 79 ? 12.601 -0.110 0.299 1.00 92.94 79 SER A C 1
ATOM 604 O O . SER A 1 79 ? 13.628 -0.047 0.982 1.00 92.94 79 SER A O 1
ATOM 606 N N . ASN A 1 80 ? 12.397 -1.044 -0.621 1.00 93.69 80 ASN A N 1
ATOM 607 C CA . ASN A 1 80 ? 13.390 -2.020 -1.037 1.00 93.69 80 ASN A CA 1
ATOM 608 C C . ASN A 1 80 ? 13.233 -2.325 -2.527 1.00 93.69 80 ASN A C 1
ATOM 610 O O . ASN A 1 80 ? 12.113 -2.393 -3.030 1.00 93.69 80 ASN A O 1
ATOM 614 N N . ASP A 1 81 ? 14.357 -2.582 -3.186 1.00 93.12 81 ASP A N 1
ATOM 615 C CA . ASP A 1 81 ? 14.434 -2.882 -4.605 1.00 93.12 81 ASP A CA 1
ATOM 616 C C . ASP A 1 81 ? 15.078 -4.242 -4.825 1.00 93.12 81 ASP A C 1
ATOM 618 O O . ASP A 1 81 ? 16.166 -4.527 -4.324 1.00 93.12 81 ASP A O 1
ATOM 622 N N . GLU A 1 82 ? 14.424 -5.065 -5.634 1.00 94.06 82 GLU A N 1
ATOM 623 C CA . GLU A 1 82 ? 14.951 -6.343 -6.093 1.00 94.06 82 GLU A CA 1
ATOM 624 C C . GLU A 1 82 ? 15.167 -6.277 -7.608 1.00 94.06 82 GLU A C 1
ATOM 626 O O . GLU A 1 82 ? 14.245 -5.979 -8.365 1.00 94.06 82 GLU A O 1
ATOM 631 N N . VAL A 1 83 ? 16.393 -6.549 -8.063 1.00 92.62 83 VAL A N 1
ATOM 632 C CA . VAL A 1 83 ? 16.751 -6.529 -9.490 1.00 92.62 83 VAL A CA 1
ATOM 633 C C . VAL A 1 83 ? 16.912 -7.961 -9.992 1.00 92.62 83 VAL A C 1
ATOM 635 O O . VAL A 1 83 ? 17.679 -8.743 -9.428 1.00 92.62 83 VAL A O 1
ATOM 638 N N . SER A 1 84 ? 16.198 -8.309 -11.064 1.00 90.75 84 SER A N 1
ATOM 639 C CA . SER A 1 84 ? 16.259 -9.622 -11.711 1.00 90.75 84 SER A CA 1
ATOM 640 C C . SER A 1 84 ? 16.370 -9.475 -13.229 1.00 90.75 84 SER A C 1
ATOM 642 O O . SER A 1 84 ? 15.377 -9.286 -13.938 1.00 90.75 84 SER A O 1
ATOM 644 N N . GLY A 1 85 ? 17.606 -9.551 -13.732 1.00 90.75 85 GLY A N 1
ATOM 645 C CA . GLY A 1 85 ? 17.907 -9.241 -15.130 1.00 90.75 85 GLY A CA 1
ATOM 646 C C . GLY A 1 85 ? 17.611 -7.771 -15.423 1.00 90.75 85 GLY A C 1
ATOM 647 O O . GLY A 1 85 ? 18.152 -6.896 -14.755 1.00 90.75 85 GLY A O 1
ATOM 648 N N . GLU A 1 86 ? 16.734 -7.523 -16.393 1.00 90.50 86 GLU A N 1
ATOM 649 C CA . GLU A 1 86 ? 16.248 -6.182 -16.748 1.00 90.50 86 GLU A CA 1
ATOM 650 C C . GLU A 1 86 ? 15.057 -5.734 -15.889 1.00 90.50 86 GLU A C 1
ATOM 652 O O . GLU A 1 86 ? 14.654 -4.583 -15.963 1.00 90.50 86 GLU A O 1
ATOM 657 N N . ASN A 1 87 ? 14.465 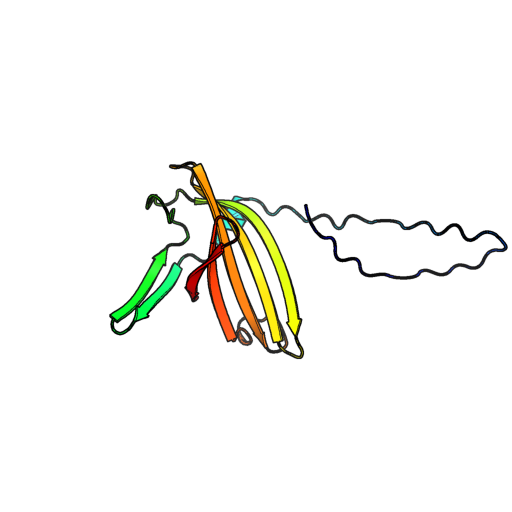-6.610 -15.072 1.00 92.50 87 ASN A N 1
ATOM 658 C CA . ASN A 1 87 ? 13.309 -6.236 -14.261 1.00 92.50 87 ASN A CA 1
ATOM 659 C C . ASN A 1 87 ? 13.743 -5.662 -12.914 1.00 92.50 87 ASN A C 1
ATOM 661 O O . ASN A 1 87 ? 14.578 -6.249 -12.219 1.00 92.50 87 ASN A O 1
ATOM 665 N N . ILE A 1 88 ? 13.101 -4.570 -12.509 1.00 94.62 88 ILE A N 1
ATOM 666 C CA . ILE A 1 88 ? 13.231 -3.985 -11.175 1.00 94.62 88 ILE A CA 1
ATOM 667 C C . ILE A 1 88 ? 11.890 -4.122 -10.460 1.00 94.62 88 ILE A C 1
ATOM 669 O O . ILE A 1 88 ? 10.875 -3.606 -10.926 1.00 94.62 88 ILE A O 1
ATOM 673 N N . LEU A 1 89 ? 11.884 -4.798 -9.316 1.00 95.50 89 LEU A N 1
ATOM 674 C CA . LEU A 1 89 ? 10.743 -4.871 -8.415 1.00 95.50 89 LEU A CA 1
ATOM 675 C C . LEU A 1 89 ? 10.981 -3.936 -7.228 1.00 95.50 89 LEU A C 1
ATOM 677 O O . LEU A 1 89 ? 11.761 -4.234 -6.329 1.00 95.50 89 LEU A O 1
ATOM 681 N N . GLU A 1 90 ? 10.286 -2.808 -7.225 1.00 94.81 90 GLU A N 1
ATOM 682 C CA . GLU A 1 90 ? 10.242 -1.873 -6.107 1.00 94.81 90 GLU A CA 1
ATOM 683 C C . GLU A 1 90 ? 9.131 -2.288 -5.144 1.00 94.81 90 GLU A C 1
ATOM 685 O O . GLU A 1 90 ? 7.984 -2.478 -5.548 1.00 94.81 90 GLU A O 1
ATOM 690 N N . THR A 1 91 ? 9.460 -2.405 -3.864 1.00 95.44 91 THR A N 1
ATOM 691 C CA . THR A 1 91 ? 8.503 -2.626 -2.780 1.00 95.44 91 THR A CA 1
ATOM 692 C C . THR A 1 91 ? 8.549 -1.436 -1.835 1.00 95.44 91 THR A C 1
ATOM 694 O O . THR A 1 91 ? 9.599 -1.146 -1.268 1.00 95.44 91 THR A O 1
ATOM 697 N N . ILE A 1 92 ? 7.413 -0.769 -1.640 1.00 94.88 92 ILE A N 1
ATOM 698 C CA . ILE A 1 92 ? 7.245 0.317 -0.673 1.00 94.88 92 ILE A CA 1
ATOM 699 C C . ILE A 1 92 ? 6.219 -0.116 0.367 1.00 94.88 92 ILE A C 1
ATOM 701 O O . ILE A 1 92 ? 5.071 -0.408 0.034 1.00 94.88 92 ILE A O 1
ATOM 705 N N . ASP A 1 93 ? 6.629 -0.125 1.626 1.00 95.38 93 ASP A N 1
ATOM 706 C CA . ASP A 1 93 ? 5.773 -0.422 2.764 1.00 95.38 93 ASP A CA 1
ATOM 707 C C . ASP A 1 93 ? 5.446 0.860 3.510 1.00 95.38 93 ASP A C 1
ATOM 709 O O . ASP A 1 93 ? 6.327 1.496 4.089 1.00 95.38 93 ASP A O 1
ATOM 713 N N . TYR A 1 94 ? 4.162 1.191 3.550 1.00 93.75 94 TYR A N 1
ATOM 714 C CA . TYR A 1 94 ? 3.611 2.255 4.371 1.00 93.75 94 TYR A CA 1
ATOM 715 C C . TYR A 1 94 ? 3.053 1.629 5.648 1.00 93.75 94 TYR A C 1
ATOM 717 O O . TYR A 1 94 ? 2.014 0.964 5.625 1.00 93.75 94 TYR A O 1
ATOM 725 N N . MET A 1 95 ? 3.729 1.828 6.778 1.00 93.75 95 MET A N 1
ATOM 726 C CA . MET A 1 95 ? 3.161 1.481 8.075 1.00 93.75 95 MET A CA 1
ATOM 727 C C . MET A 1 95 ? 2.147 2.550 8.449 1.00 93.75 95 MET A C 1
ATOM 729 O O . MET A 1 95 ? 2.508 3.703 8.685 1.00 93.75 95 MET A O 1
ATOM 733 N N . VAL A 1 96 ? 0.878 2.167 8.537 1.00 92.50 96 VAL A N 1
ATOM 734 C CA . VAL A 1 96 ? -0.207 3.097 8.835 1.00 92.50 96 VAL A CA 1
ATOM 735 C C . VAL A 1 96 ? -0.837 2.813 10.192 1.00 92.50 96 VAL A C 1
ATOM 737 O O . VAL A 1 96 ? -0.914 1.665 10.634 1.00 92.50 96 VAL A O 1
ATOM 740 N N . LYS A 1 97 ? -1.296 3.870 10.866 1.00 93.06 97 LYS A N 1
ATOM 741 C CA . LYS A 1 97 ? -2.101 3.799 12.092 1.00 93.06 97 LYS A CA 1
ATOM 742 C C . LYS A 1 97 ? -3.420 4.526 11.859 1.00 93.06 97 LYS A C 1
ATOM 744 O O . LYS A 1 97 ? -3.434 5.646 11.360 1.00 93.06 97 LYS A O 1
ATOM 749 N N . CYS A 1 98 ? -4.524 3.908 12.263 1.00 92.56 98 CYS A N 1
ATOM 750 C CA . CYS A 1 98 ? -5.808 4.593 12.335 1.00 92.56 98 CYS A CA 1
ATOM 751 C C . CYS A 1 98 ? -5.914 5.404 13.635 1.00 92.56 98 CYS A C 1
ATOM 753 O O . CYS A 1 98 ? -5.765 4.846 14.718 1.00 92.56 98 CYS A O 1
ATOM 755 N N . SER A 1 99 ? -6.230 6.692 13.564 1.00 92.00 99 SER A N 1
ATOM 756 C CA . SER A 1 99 ? -6.449 7.546 14.738 1.00 92.00 99 SER A CA 1
ATOM 757 C C . SER A 1 99 ? -7.765 7.248 15.470 1.00 92.00 99 SER A C 1
ATOM 759 O O . SER A 1 99 ? -7.882 7.541 16.656 1.00 92.00 99 SER A O 1
ATOM 761 N N . LYS A 1 100 ? -8.749 6.622 14.800 1.00 92.44 100 LYS A N 1
ATOM 762 C CA . LYS A 1 100 ? -10.067 6.291 15.382 1.00 92.44 100 LYS A CA 1
ATOM 763 C C . LYS A 1 100 ? -10.092 4.968 16.146 1.00 92.44 100 LYS A C 1
ATOM 765 O O . LYS A 1 100 ? -10.632 4.913 17.243 1.00 92.44 100 LYS A O 1
ATOM 770 N N . CYS A 1 101 ? -9.573 3.892 15.552 1.00 93.56 101 CYS A N 1
ATOM 771 C CA . CYS A 1 101 ? -9.586 2.553 16.160 1.00 93.56 101 CYS A CA 1
ATOM 772 C C . CYS A 1 101 ? -8.203 2.070 16.612 1.00 93.56 101 CYS A C 1
ATOM 774 O O . CYS A 1 101 ? -8.081 0.946 17.086 1.00 93.56 101 CYS A O 1
ATOM 776 N N . GLU A 1 102 ? -7.167 2.893 16.434 1.00 91.94 102 GLU A N 1
ATOM 777 C CA . GLU A 1 102 ? -5.776 2.631 16.828 1.00 91.94 102 GLU A CA 1
ATOM 778 C C . GLU A 1 102 ? -5.099 1.415 16.185 1.00 91.94 102 GLU A C 1
ATOM 780 O O . GLU A 1 102 ? -3.931 1.138 16.473 1.00 91.94 102 GLU A O 1
ATOM 785 N N . VAL A 1 103 ? -5.785 0.730 15.266 1.00 92.69 103 VAL A N 1
ATOM 786 C CA . VAL A 1 103 ? -5.238 -0.407 14.525 1.00 92.69 103 VAL A CA 1
ATOM 787 C C . VAL A 1 103 ? -4.072 0.051 13.655 1.00 92.69 103 VAL A C 1
ATOM 789 O O . VAL A 1 103 ? -4.131 1.100 13.005 1.00 92.69 103 VAL A O 1
ATOM 792 N N . LYS A 1 104 ? -3.022 -0.771 13.639 1.00 93.06 104 LYS A N 1
ATOM 793 C CA . LYS A 1 104 ? -1.863 -0.627 12.764 1.00 93.06 104 LYS A CA 1
ATOM 794 C C . LYS A 1 104 ? -1.826 -1.766 11.762 1.00 93.06 104 LYS A C 1
ATOM 796 O O . LYS A 1 104 ? -2.066 -2.911 12.133 1.00 93.06 104 LYS A O 1
ATOM 801 N N . TYR A 1 105 ? -1.498 -1.442 10.525 1.00 93.38 105 TYR A N 1
ATOM 802 C CA . TYR A 1 105 ? -1.282 -2.406 9.452 1.00 93.38 105 TYR A CA 1
ATOM 803 C C . TYR A 1 105 ? -0.293 -1.818 8.449 1.00 93.38 105 TYR A C 1
ATOM 805 O O . TYR A 1 105 ? 0.033 -0.630 8.507 1.00 93.38 105 TYR A O 1
ATOM 813 N N . ILE A 1 106 ? 0.217 -2.654 7.551 1.00 94.81 106 ILE A N 1
ATOM 814 C CA . ILE A 1 106 ? 1.118 -2.206 6.489 1.00 94.81 106 ILE A CA 1
ATOM 815 C C . ILE A 1 106 ? 0.347 -2.212 5.176 1.00 94.81 106 ILE A C 1
ATOM 817 O O . ILE A 1 106 ? -0.287 -3.208 4.828 1.00 94.81 106 ILE A O 1
ATOM 821 N N . VAL A 1 107 ? 0.424 -1.108 4.442 1.00 93.88 107 VAL A N 1
ATOM 822 C CA . VAL A 1 107 ? 0.040 -1.054 3.033 1.00 93.88 107 VAL A CA 1
ATOM 823 C C . VAL A 1 107 ? 1.311 -1.235 2.217 1.00 93.88 107 VAL A C 1
ATOM 825 O O . VAL A 1 107 ? 2.198 -0.388 2.252 1.00 93.88 107 VAL A O 1
ATOM 828 N N . ARG A 1 108 ? 1.412 -2.352 1.503 1.00 95.12 108 ARG A N 1
ATOM 829 C CA . ARG A 1 108 ? 2.567 -2.700 0.675 1.00 95.12 108 ARG A CA 1
ATOM 830 C C . ARG A 1 108 ? 2.238 -2.455 -0.787 1.00 95.12 108 ARG A C 1
ATOM 832 O O . ARG A 1 108 ? 1.304 -3.052 -1.318 1.00 95.12 108 ARG A O 1
ATOM 839 N N . VAL A 1 109 ? 3.021 -1.612 -1.444 1.00 94.62 109 VAL A N 1
ATOM 840 C CA . VAL A 1 109 ? 2.939 -1.350 -2.881 1.00 94.62 109 VAL A CA 1
ATOM 841 C C . VAL A 1 109 ? 4.128 -2.017 -3.555 1.00 94.62 109 VAL A C 1
ATOM 843 O O . VAL A 1 109 ? 5.271 -1.732 -3.216 1.00 94.62 109 VAL A O 1
ATOM 846 N N . ARG A 1 110 ? 3.862 -2.911 -4.507 1.00 95.25 110 ARG A N 1
ATOM 847 C CA . ARG A 1 110 ? 4.883 -3.543 -5.347 1.00 95.25 110 ARG A CA 1
ATOM 848 C C . ARG A 1 110 ? 4.745 -3.056 -6.777 1.00 95.25 110 ARG A C 1
ATOM 850 O O . ARG A 1 110 ? 3.734 -3.356 -7.415 1.00 95.25 110 ARG A O 1
ATOM 857 N N . SER A 1 111 ? 5.752 -2.348 -7.266 1.00 94.88 111 SER A N 1
ATOM 858 C CA . SER A 1 111 ? 5.817 -1.811 -8.623 1.00 94.88 111 SER A CA 1
ATOM 859 C C . SER A 1 111 ? 6.914 -2.519 -9.408 1.00 94.88 111 SER A C 1
ATOM 861 O O . SER A 1 111 ? 8.067 -2.549 -8.985 1.00 94.88 111 SER A O 1
ATOM 863 N N . MET A 1 112 ? 6.553 -3.098 -10.548 1.00 94.56 112 MET A N 1
ATOM 864 C CA . MET A 1 112 ? 7.498 -3.731 -11.463 1.00 94.56 112 MET A CA 1
ATOM 865 C C . MET A 1 112 ? 7.826 -2.773 -12.605 1.00 94.56 112 MET A C 1
ATOM 867 O O . MET A 1 112 ? 6.913 -2.235 -13.234 1.00 94.56 112 MET A O 1
ATOM 871 N N . TYR A 1 113 ? 9.112 -2.601 -12.888 1.00 94.81 113 TYR A N 1
ATOM 872 C CA . TYR A 1 113 ? 9.633 -1.775 -13.972 1.00 94.81 113 TYR A CA 1
ATOM 873 C C . TYR A 1 113 ? 10.529 -2.600 -14.893 1.00 94.81 113 TYR A C 1
ATOM 875 O O . TYR A 1 113 ? 11.187 -3.540 -14.439 1.00 94.81 113 TYR A O 1
ATOM 883 N N . LEU A 1 114 ? 10.572 -2.217 -16.167 1.00 94.44 114 LEU A N 1
ATOM 884 C CA . LEU A 1 114 ? 11.524 -2.730 -17.148 1.00 94.44 114 LEU A CA 1
ATOM 885 C C . LEU A 1 114 ? 12.705 -1.755 -17.290 1.00 94.44 114 LEU A C 1
ATOM 887 O O . LEU A 1 114 ? 12.499 -0.565 -17.508 1.00 94.44 114 LEU A O 1
ATOM 891 N N . GLU A 1 115 ? 13.930 -2.259 -17.181 1.00 89.12 115 GLU A N 1
ATOM 892 C CA . GLU A 1 115 ? 15.211 -1.537 -17.244 1.00 89.12 115 GLU A CA 1
ATOM 893 C C . GLU A 1 115 ? 15.419 -0.498 -16.129 1.00 89.12 115 GLU A C 1
ATOM 895 O O . GLU A 1 115 ? 16.215 -0.723 -15.221 1.00 89.12 115 GLU A O 1
ATOM 900 N N . ASP A 1 116 ? 14.693 0.622 -16.185 1.00 88.25 116 ASP A N 1
ATOM 901 C CA . ASP A 1 116 ? 14.830 1.777 -15.290 1.00 88.25 116 ASP A CA 1
ATOM 902 C C . ASP A 1 116 ? 13.529 2.059 -14.521 1.00 88.25 116 ASP A C 1
ATOM 904 O O . ASP A 1 116 ? 12.425 1.897 -15.045 1.00 88.25 116 ASP A O 1
ATOM 908 N N . LYS A 1 117 ? 13.652 2.629 -13.314 1.00 88.19 117 LYS A N 1
ATOM 909 C CA . LYS A 1 117 ? 12.533 3.130 -12.490 1.00 88.19 117 LYS A CA 1
ATOM 910 C C . LYS A 1 117 ? 11.936 4.440 -13.018 1.00 88.19 117 LYS A C 1
ATOM 912 O O . LYS A 1 117 ? 12.005 5.486 -12.370 1.00 88.19 117 LYS A O 1
ATOM 917 N N . LYS A 1 118 ? 11.365 4.395 -14.215 1.00 89.12 118 LYS A N 1
ATOM 918 C CA . LYS A 1 118 ? 10.611 5.502 -14.815 1.00 89.12 118 LYS A CA 1
ATOM 919 C C . LYS A 1 118 ? 9.150 5.108 -14.941 1.00 89.12 118 LYS A C 1
ATOM 921 O O . LYS A 1 118 ? 8.835 3.939 -15.138 1.00 89.12 118 LYS A O 1
ATOM 926 N N . GLU A 1 119 ? 8.247 6.080 -14.853 1.00 85.50 119 GLU A N 1
ATOM 927 C CA . GLU A 1 119 ? 6.809 5.805 -14.944 1.00 85.50 119 GLU A CA 1
ATOM 928 C C . GLU A 1 119 ? 6.418 5.170 -16.289 1.00 85.50 119 GLU A C 1
ATOM 930 O O . GLU A 1 119 ? 5.606 4.251 -16.315 1.00 85.50 119 GLU A O 1
ATOM 935 N N . GLU A 1 120 ? 7.072 5.575 -17.382 1.00 91.00 120 GLU A N 1
ATOM 936 C CA . GLU A 1 120 ? 6.925 4.980 -18.722 1.00 91.00 120 GLU A CA 1
ATOM 937 C C . GLU A 1 120 ? 7.344 3.503 -18.804 1.00 91.00 120 GLU A C 1
ATOM 939 O O . GLU A 1 120 ? 6.848 2.768 -19.654 1.00 91.00 120 GLU A O 1
ATOM 944 N N . ASN A 1 121 ? 8.201 3.062 -17.884 1.00 91.25 121 ASN A N 1
ATOM 945 C CA . ASN A 1 121 ? 8.716 1.700 -17.807 1.00 91.25 121 ASN A CA 1
ATOM 946 C C . ASN A 1 121 ? 7.970 0.837 -16.780 1.00 91.25 121 ASN A C 1
ATOM 948 O O . ASN A 1 121 ? 8.291 -0.342 -16.613 1.00 91.25 121 ASN A O 1
ATOM 952 N N . ARG A 1 122 ? 6.994 1.406 -16.061 1.00 93.19 122 ARG A N 1
ATOM 953 C CA . ARG A 1 122 ? 6.228 0.700 -15.031 1.00 93.19 122 ARG A CA 1
ATOM 954 C C . ARG A 1 122 ? 5.230 -0.252 -15.683 1.00 93.19 122 ARG A C 1
ATOM 956 O O . ARG A 1 122 ? 4.263 0.175 -16.305 1.00 93.19 122 ARG A O 1
ATOM 963 N N . LEU A 1 123 ? 5.441 -1.550 -15.494 1.00 93.00 123 LEU A N 1
ATOM 964 C CA . LEU A 1 123 ? 4.596 -2.604 -16.052 1.00 93.00 123 LEU A CA 1
ATOM 965 C C . 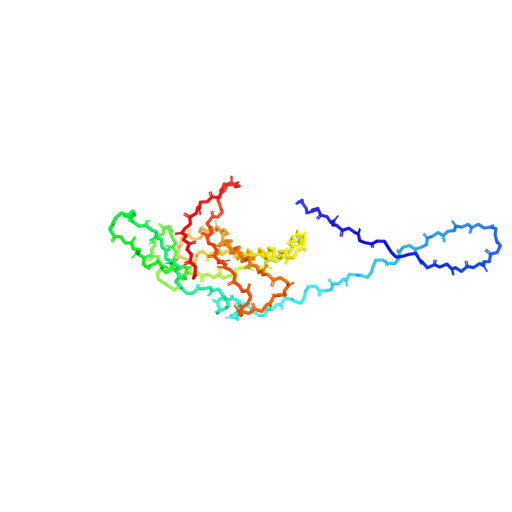LEU A 1 123 ? 3.306 -2.780 -15.252 1.00 93.00 123 LEU A C 1
ATOM 967 O O . LEU A 1 123 ? 2.219 -2.884 -15.816 1.00 93.00 123 LEU A O 1
ATOM 971 N N . VAL A 1 124 ? 3.426 -2.846 -13.926 1.00 92.62 124 VAL A N 1
ATOM 972 C CA . VAL A 1 124 ? 2.290 -3.053 -13.025 1.00 92.62 124 VAL A CA 1
ATOM 973 C C . VAL A 1 124 ? 2.632 -2.588 -11.618 1.00 92.62 124 VAL A C 1
ATOM 975 O O . VAL A 1 124 ? 3.754 -2.783 -11.150 1.00 92.62 124 VAL A O 1
ATOM 978 N N . SER A 1 125 ? 1.638 -2.038 -10.925 1.00 94.00 125 SER A N 1
ATOM 979 C CA . SER A 1 125 ? 1.684 -1.804 -9.486 1.00 94.00 125 SER A CA 1
ATOM 980 C C . SER A 1 125 ? 0.569 -2.580 -8.802 1.00 94.00 125 SER A C 1
ATOM 982 O O . SER A 1 125 ? -0.598 -2.487 -9.178 1.00 94.00 125 SER A O 1
ATOM 984 N N . THR A 1 126 ? 0.931 -3.354 -7.788 1.00 94.44 126 THR A N 1
ATOM 985 C CA . THR A 1 126 ? 0.010 -4.154 -6.975 1.00 94.44 126 THR A CA 1
ATOM 986 C C . THR A 1 126 ? 0.041 -3.665 -5.540 1.00 94.44 126 THR A C 1
ATOM 988 O O . THR A 1 126 ? 1.092 -3.274 -5.033 1.00 94.44 126 THR A O 1
ATOM 991 N N . VAL A 1 127 ? -1.115 -3.679 -4.885 1.00 94.50 127 VAL A N 1
ATOM 992 C CA . VAL A 1 127 ? -1.261 -3.224 -3.503 1.00 94.50 127 VAL A CA 1
ATOM 993 C C . VAL A 1 127 ? -1.734 -4.375 -2.632 1.00 94.50 127 VAL A C 1
ATOM 995 O O . VAL A 1 127 ? -2.661 -5.104 -2.996 1.00 94.50 127 VAL A O 1
ATOM 998 N N . PHE A 1 128 ? -1.097 -4.517 -1.477 1.00 94.31 128 PHE A N 1
ATOM 999 C CA . PHE A 1 128 ? -1.385 -5.525 -0.469 1.00 94.31 128 PHE A CA 1
ATOM 1000 C C . PHE A 1 128 ? -1.593 -4.867 0.893 1.00 94.31 128 PHE A C 1
ATOM 1002 O O . PHE A 1 128 ? -0.978 -3.849 1.208 1.00 94.31 128 PHE A O 1
ATOM 1009 N N . ILE A 1 129 ? -2.420 -5.492 1.720 1.00 94.06 129 ILE A N 1
ATOM 1010 C CA . ILE A 1 129 ? -2.445 -5.265 3.164 1.00 94.06 129 ILE A CA 1
ATOM 1011 C C . ILE A 1 129 ? -1.603 -6.367 3.801 1.00 94.06 129 ILE A C 1
ATOM 1013 O O . ILE A 1 129 ? -1.781 -7.536 3.460 1.00 94.06 129 ILE A O 1
ATOM 1017 N N . VAL A 1 130 ? -0.707 -6.019 4.721 1.00 94.31 130 VAL A N 1
ATOM 1018 C CA . VAL A 1 130 ? 0.052 -7.004 5.500 1.00 94.31 130 VAL A CA 1
ATOM 1019 C C . VAL A 1 130 ? -0.373 -6.946 6.962 1.00 94.31 130 VAL A C 1
ATOM 1021 O O . VAL A 1 130 ? -0.232 -5.912 7.620 1.00 94.31 130 VAL A O 1
ATOM 1024 N N . GLU A 1 131 ? -0.883 -8.071 7.458 1.00 89.94 131 GLU A N 1
ATOM 1025 C CA . GLU A 1 131 ? -1.346 -8.275 8.835 1.00 89.94 131 GLU A CA 1
ATOM 1026 C C . GLU A 1 131 ? -0.871 -9.639 9.325 1.00 89.94 131 GLU A C 1
ATOM 1028 O O . GLU A 1 131 ? -0.960 -10.612 8.585 1.00 89.94 131 GLU A O 1
ATOM 1033 N N . ASP A 1 132 ? -0.338 -9.717 10.547 1.00 88.38 132 ASP A N 1
ATOM 1034 C CA . ASP A 1 132 ? 0.160 -10.970 11.140 1.00 88.38 132 ASP A CA 1
ATOM 1035 C C . ASP A 1 132 ? 1.110 -11.762 10.216 1.00 88.38 132 ASP A C 1
ATOM 1037 O O . ASP A 1 132 ? 1.067 -12.990 10.132 1.00 88.38 132 ASP A O 1
ATOM 1041 N N . ASN A 1 133 ? 1.976 -11.041 9.493 1.00 86.50 133 ASN A N 1
ATOM 1042 C CA . ASN A 1 133 ? 2.892 -11.566 8.471 1.00 86.50 133 ASN A CA 1
ATOM 1043 C C . ASN A 1 133 ? 2.208 -12.259 7.273 1.00 86.50 133 ASN A C 1
ATOM 1045 O O . ASN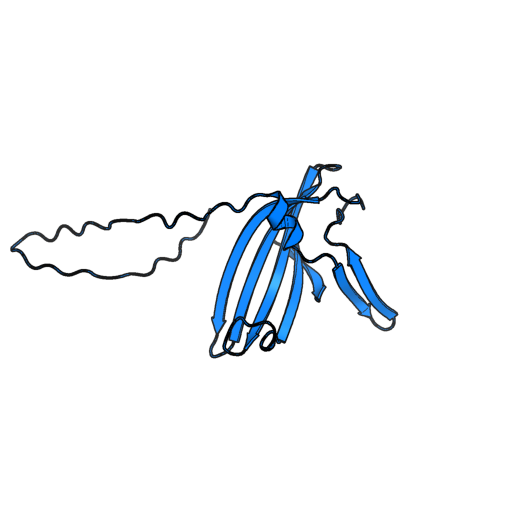 A 1 133 ? 2.874 -12.955 6.504 1.00 86.50 133 ASN A O 1
ATOM 1049 N N . GLN A 1 134 ? 0.908 -12.056 7.085 1.00 92.62 134 GLN A N 1
ATOM 1050 C CA . GLN A 1 134 ? 0.146 -12.524 5.933 1.00 92.62 134 GLN A CA 1
ATOM 1051 C C . GLN A 1 134 ? -0.148 -11.366 4.983 1.00 92.62 134 GLN A C 1
ATOM 1053 O O . GLN A 1 134 ? -0.491 -10.266 5.414 1.00 92.62 134 GLN A O 1
ATOM 1058 N N . GLU A 1 135 ? -0.007 -11.620 3.683 1.00 94.25 135 GLU A N 1
ATOM 1059 C CA . GLU A 1 135 ? -0.290 -10.644 2.633 1.00 94.25 135 GLU A CA 1
ATOM 1060 C C . GLU A 1 135 ? -1.675 -10.890 2.037 1.00 94.25 135 GLU A C 1
ATOM 1062 O O . GLU A 1 135 ? -1.974 -11.973 1.531 1.00 94.25 135 GLU A O 1
ATOM 1067 N N . TYR A 1 136 ? -2.498 -9.850 2.046 1.00 92.00 136 TYR A N 1
ATOM 1068 C CA . TYR A 1 136 ? -3.823 -9.836 1.450 1.00 92.00 136 TYR A CA 1
ATOM 1069 C C . TYR A 1 136 ? -3.801 -8.909 0.251 1.00 92.00 136 TYR A C 1
ATOM 1071 O O . TYR A 1 136 ? -3.615 -7.699 0.387 1.00 92.00 136 TYR A O 1
ATOM 1079 N N . TRP A 1 137 ? -3.969 -9.475 -0.938 1.00 91.88 137 TRP A N 1
ATOM 1080 C CA . TRP A 1 137 ? -4.022 -8.671 -2.146 1.00 91.88 137 TRP A CA 1
ATOM 1081 C C . TRP A 1 137 ? -5.273 -7.792 -2.159 1.00 91.88 137 TRP A C 1
ATOM 1083 O O . TRP A 1 137 ? -6.385 -8.281 -1.959 1.00 91.88 137 TRP A O 1
ATOM 1093 N N . LEU A 1 138 ? -5.073 -6.496 -2.396 1.00 90.19 138 LEU A N 1
ATOM 1094 C CA . LEU A 1 138 ? -6.132 -5.496 -2.386 1.00 90.19 138 LEU A CA 1
ATOM 1095 C C . LEU A 1 138 ? -6.499 -5.041 -3.798 1.00 90.19 138 LEU A C 1
ATOM 1097 O O . LEU A 1 138 ? -7.673 -4.854 -4.096 1.00 90.19 138 LEU A O 1
ATOM 1101 N N . GLY A 1 139 ? -5.515 -4.867 -4.681 1.00 90.38 139 GLY A N 1
ATOM 1102 C CA . GLY A 1 139 ? -5.788 -4.412 -6.039 1.00 90.38 139 GLY A CA 1
ATOM 1103 C C . GLY A 1 139 ? -4.559 -3.942 -6.800 1.00 90.38 139 GLY A C 1
ATOM 1104 O O . GLY A 1 139 ? -3.423 -4.295 -6.475 1.00 90.38 139 GLY A O 1
ATOM 1105 N N . ILE A 1 140 ? -4.818 -3.142 -7.831 1.00 90.25 140 ILE A N 1
ATOM 1106 C CA . ILE A 1 140 ? -3.802 -2.499 -8.672 1.00 90.25 140 ILE A CA 1
ATOM 1107 C C . ILE A 1 140 ? -3.989 -0.980 -8.712 1.00 90.25 140 ILE A C 1
ATOM 1109 O O . ILE A 1 140 ? -5.081 -0.485 -8.403 1.00 90.25 140 ILE A O 1
ATOM 1113 N N . LEU A 1 141 ? -2.923 -0.274 -9.093 1.00 84.88 141 LEU A N 1
ATOM 1114 C CA . LEU A 1 141 ? -2.915 1.165 -9.384 1.00 84.88 141 LEU A CA 1
ATOM 1115 C C . LEU A 1 141 ? -2.976 1.415 -10.891 1.00 84.88 141 LEU A C 1
ATOM 1117 O O . LEU A 1 141 ? -2.361 0.617 -11.635 1.00 84.88 141 LEU A O 1
#